Protein AF-A0AAD9VG75-F1 (afdb_monomer_lite)

Structure (mmCIF, N/CA/C/O backbone):
data_AF-A0AAD9VG75-F1
#
_entry.id   AF-A0AAD9VG75-F1
#
loop_
_atom_site.group_PDB
_atom_site.id
_atom_site.type_symbol
_atom_site.label_atom_id
_atom_site.label_alt_id
_atom_site.label_comp_id
_atom_site.label_asym_id
_atom_site.label_entity_id
_atom_site.label_seq_id
_atom_site.pdbx_PDB_ins_code
_atom_site.Cartn_x
_atom_site.Cartn_y
_atom_site.Cartn_z
_atom_site.occupancy
_atom_site.B_iso_or_equiv
_atom_site.auth_seq_id
_atom_site.auth_comp_id
_atom_site.auth_asym_id
_atom_site.auth_atom_id
_atom_site.pdbx_PDB_model_num
ATOM 1 N N . MET A 1 1 ? 25.375 1.601 -7.749 1.00 29.97 1 MET A N 1
ATOM 2 C CA . MET A 1 1 ? 25.443 1.169 -9.164 1.00 29.97 1 MET A CA 1
ATOM 3 C C . MET A 1 1 ? 24.107 1.487 -9.814 1.00 29.97 1 MET A C 1
ATOM 5 O O . MET A 1 1 ? 23.110 0.921 -9.391 1.00 29.97 1 MET A O 1
ATOM 9 N N . SER A 1 2 ? 24.068 2.431 -10.761 1.00 34.84 2 SER A N 1
ATOM 10 C CA . SER A 1 2 ? 22.830 2.832 -11.449 1.00 34.84 2 SER A CA 1
ATOM 11 C C . SER A 1 2 ? 22.404 1.722 -12.411 1.00 34.84 2 SER A C 1
ATOM 13 O O . SER A 1 2 ? 22.996 1.539 -13.475 1.00 34.84 2 SER A O 1
ATOM 15 N N . LYS A 1 3 ? 21.445 0.903 -11.979 1.00 52.62 3 LYS A N 1
ATOM 16 C CA . LYS A 1 3 ? 20.856 -0.170 -12.779 1.00 52.62 3 LYS A CA 1
ATOM 17 C C . LYS A 1 3 ? 19.834 0.469 -13.748 1.00 52.62 3 LYS A C 1
ATOM 19 O O . LYS A 1 3 ? 18.984 1.253 -13.334 1.00 52.62 3 LYS A O 1
ATOM 24 N N . LYS A 1 4 ? 19.964 0.200 -15.052 1.00 54.72 4 LYS A N 1
ATOM 25 C CA . LYS A 1 4 ? 19.174 0.830 -16.136 1.00 54.72 4 LYS A CA 1
ATOM 26 C C . LYS A 1 4 ? 17.667 0.559 -15.965 1.00 54.72 4 LYS A C 1
ATOM 28 O O . LYS A 1 4 ? 17.288 -0.573 -15.674 1.00 54.72 4 LYS A O 1
ATOM 33 N N . CYS A 1 5 ? 16.815 1.573 -16.163 1.00 61.44 5 CYS A N 1
ATOM 34 C CA . CYS A 1 5 ? 15.359 1.407 -16.077 1.00 61.44 5 CYS A CA 1
ATOM 35 C C . CYS A 1 5 ? 14.828 0.768 -17.364 1.00 61.44 5 CYS A C 1
ATOM 37 O O . CYS A 1 5 ? 15.013 1.312 -18.446 1.00 61.44 5 CYS A O 1
ATOM 39 N N . SER A 1 6 ? 14.126 -0.361 -17.255 1.00 60.19 6 SER A N 1
ATOM 40 C CA . SER A 1 6 ? 13.506 -1.040 -18.405 1.00 60.19 6 SER A CA 1
ATOM 41 C C . SER A 1 6 ? 12.226 -0.363 -18.909 1.00 60.19 6 SER A C 1
ATOM 43 O O . SER A 1 6 ? 11.785 -0.665 -20.014 1.00 60.19 6 SER A O 1
ATOM 45 N N . LEU A 1 7 ? 11.632 0.542 -18.120 1.00 62.31 7 LEU A N 1
ATOM 46 C CA . LEU A 1 7 ? 10.368 1.213 -18.448 1.00 62.31 7 LEU A CA 1
ATOM 47 C C . LEU A 1 7 ? 10.534 2.323 -19.505 1.00 62.31 7 LEU A C 1
ATOM 49 O O . LEU A 1 7 ? 9.634 2.543 -20.306 1.00 62.31 7 LEU A O 1
ATOM 53 N N . PHE A 1 8 ? 11.693 2.993 -19.527 1.00 64.75 8 PHE A N 1
ATOM 54 C CA . PHE A 1 8 ? 12.025 4.060 -20.479 1.00 64.75 8 PHE A CA 1
ATOM 55 C C . PHE A 1 8 ? 13.483 3.917 -20.941 1.00 64.75 8 PHE A C 1
ATOM 57 O O . PHE A 1 8 ? 14.364 4.574 -20.383 1.00 64.75 8 PHE A O 1
ATOM 64 N N . PRO A 1 9 ? 13.761 3.063 -21.943 1.00 62.59 9 PRO A N 1
ATOM 65 C CA . PRO A 1 9 ? 15.129 2.779 -22.381 1.00 62.59 9 PRO A CA 1
ATOM 66 C C . PRO A 1 9 ? 15.864 4.010 -22.939 1.00 62.59 9 PRO A C 1
ATOM 68 O O . PRO A 1 9 ? 17.084 4.077 -22.824 1.00 62.59 9 PRO A O 1
ATOM 71 N N . ASP A 1 10 ? 15.133 4.995 -23.478 1.00 66.44 10 ASP A N 1
ATOM 72 C CA . ASP A 1 10 ? 15.701 6.203 -24.098 1.00 66.44 10 ASP A CA 1
ATOM 73 C C . ASP A 1 10 ? 15.771 7.433 -23.179 1.00 66.44 10 ASP A C 1
ATOM 75 O O . ASP A 1 10 ? 16.476 8.391 -23.493 1.00 66.44 10 ASP A O 1
ATOM 79 N N . LYS A 1 11 ? 15.049 7.462 -22.047 1.00 67.44 11 LYS A N 1
ATOM 80 C CA . LYS A 1 11 ? 14.974 8.665 -21.195 1.00 67.44 11 LYS A CA 1
ATOM 81 C C . LYS A 1 11 ? 15.043 8.347 -19.698 1.00 67.44 11 LYS A C 1
ATOM 83 O O . LYS A 1 11 ? 14.043 8.359 -18.982 1.00 67.44 11 LYS A O 1
ATOM 88 N N . GLN A 1 12 ? 16.264 8.124 -19.218 1.00 71.31 12 GLN A N 1
ATOM 89 C CA . GLN A 1 12 ? 16.561 7.754 -17.829 1.00 71.31 12 GLN A CA 1
ATOM 90 C C . GLN A 1 12 ? 16.186 8.847 -16.801 1.00 71.31 12 GLN A C 1
ATOM 92 O O . GLN A 1 12 ? 15.858 8.521 -15.661 1.00 71.31 12 GLN A O 1
ATOM 97 N N . GLU A 1 13 ? 16.166 10.129 -17.190 1.00 71.00 13 GLU A N 1
ATOM 98 C CA . GLU A 1 13 ? 15.824 11.248 -16.290 1.00 71.00 13 GLU A CA 1
ATOM 99 C C . GLU A 1 13 ? 14.382 11.194 -15.764 1.00 71.00 13 GLU A C 1
ATOM 101 O O . GLU A 1 13 ? 14.129 11.513 -14.601 1.00 71.00 13 GLU A O 1
ATOM 106 N N . TYR A 1 14 ? 13.441 10.704 -16.575 1.00 73.44 14 TYR A N 1
ATOM 107 C CA . TYR A 1 14 ? 12.048 10.532 -16.151 1.00 73.44 14 TYR A CA 1
ATOM 108 C C . TYR A 1 14 ? 11.926 9.455 -15.075 1.00 73.44 14 TYR A C 1
ATOM 110 O O . TYR A 1 14 ? 11.122 9.593 -14.157 1.00 73.44 14 TYR A O 1
ATOM 118 N N . CYS A 1 15 ? 12.754 8.408 -15.143 1.00 73.94 15 CYS A N 1
ATOM 119 C CA . CYS A 1 15 ? 12.748 7.345 -14.143 1.00 73.94 15 CYS A CA 1
ATOM 120 C C . CYS A 1 15 ? 13.169 7.881 -12.766 1.00 73.94 15 CYS A C 1
ATOM 122 O O . CYS A 1 15 ? 12.514 7.608 -11.760 1.00 73.94 15 CYS A O 1
ATOM 124 N N . THR A 1 16 ? 14.214 8.713 -12.733 1.00 76.12 16 THR A N 1
ATOM 125 C CA . THR A 1 16 ? 14.684 9.368 -11.506 1.00 76.12 16 THR A CA 1
ATOM 126 C C . THR A 1 16 ? 13.644 10.339 -10.948 1.00 76.12 16 THR A C 1
ATOM 128 O O . THR A 1 16 ? 13.414 10.349 -9.740 1.00 76.12 16 THR A O 1
ATOM 131 N N . ALA A 1 17 ? 12.977 11.121 -11.804 1.00 81.19 17 ALA A N 1
ATOM 132 C CA . ALA A 1 17 ? 11.921 12.040 -11.378 1.00 81.19 17 ALA A CA 1
ATOM 133 C C . ALA A 1 17 ? 10.718 11.295 -10.777 1.00 81.19 17 ALA A C 1
ATOM 135 O O . ALA A 1 17 ? 10.256 11.642 -9.692 1.00 81.19 17 ALA A O 1
ATOM 136 N N . ILE A 1 18 ? 10.249 10.230 -11.436 1.00 78.19 18 ILE A N 1
ATOM 137 C CA . ILE A 1 18 ? 9.149 9.392 -10.938 1.00 78.19 18 ILE A CA 1
ATOM 138 C C . ILE A 1 18 ? 9.525 8.744 -9.602 1.00 78.19 18 ILE A C 1
ATOM 140 O O . ILE A 1 18 ? 8.708 8.721 -8.683 1.00 78.19 18 ILE A O 1
ATOM 144 N N . TYR A 1 19 ? 10.758 8.249 -9.473 1.00 76.31 19 TYR A N 1
ATOM 145 C CA . TYR A 1 19 ? 11.251 7.684 -8.220 1.00 76.31 19 TYR A CA 1
ATOM 146 C C . TYR A 1 19 ? 11.286 8.727 -7.098 1.00 76.31 19 TYR A C 1
ATOM 148 O O . TYR A 1 19 ? 10.769 8.474 -6.013 1.00 76.31 19 TYR A O 1
ATOM 156 N N . ALA A 1 20 ? 11.826 9.917 -7.366 1.00 80.25 20 ALA A N 1
ATOM 157 C CA . ALA A 1 20 ? 11.887 10.995 -6.387 1.00 80.25 20 ALA A CA 1
ATOM 158 C C . ALA A 1 20 ? 10.487 11.415 -5.912 1.00 80.25 20 ALA A C 1
ATOM 160 O O . ALA A 1 20 ? 10.270 11.561 -4.711 1.00 80.25 20 ALA A O 1
ATOM 161 N N . VAL A 1 21 ? 9.525 11.544 -6.831 1.00 85.00 21 VAL A N 1
ATOM 162 C CA . VAL A 1 21 ? 8.126 11.859 -6.497 1.00 85.00 21 VAL A CA 1
ATOM 163 C C . VAL A 1 21 ? 7.484 10.739 -5.677 1.00 85.00 21 VAL A C 1
ATOM 165 O O . VAL A 1 21 ? 6.840 11.004 -4.667 1.00 85.00 21 VAL A O 1
ATOM 168 N N . LYS A 1 22 ? 7.682 9.474 -6.060 1.00 80.12 22 LYS A N 1
ATOM 169 C CA . LYS A 1 22 ? 7.168 8.328 -5.295 1.00 80.12 22 LYS A CA 1
ATOM 170 C C . LYS A 1 22 ? 7.737 8.291 -3.878 1.00 80.12 22 LYS A C 1
ATOM 172 O O . LYS A 1 22 ? 6.986 8.103 -2.926 1.00 80.12 22 LYS A O 1
ATOM 177 N N . GLN A 1 23 ? 9.039 8.517 -3.731 1.00 82.81 23 GLN A N 1
ATOM 178 C CA . GLN A 1 23 ? 9.710 8.499 -2.436 1.00 82.81 23 GLN A CA 1
ATOM 179 C C . GLN A 1 23 ? 9.211 9.620 -1.513 1.00 82.81 23 GLN A C 1
ATOM 181 O O . GLN A 1 23 ? 9.005 9.391 -0.318 1.00 82.81 23 GLN A O 1
ATOM 186 N N . THR A 1 24 ? 8.995 10.828 -2.044 1.00 88.06 24 THR A N 1
ATOM 187 C CA . THR A 1 24 ? 8.491 11.958 -1.250 1.00 88.06 24 THR A CA 1
ATOM 188 C C . THR A 1 24 ? 7.040 11.756 -0.835 1.00 88.06 24 THR A C 1
ATOM 190 O O . THR A 1 24 ? 6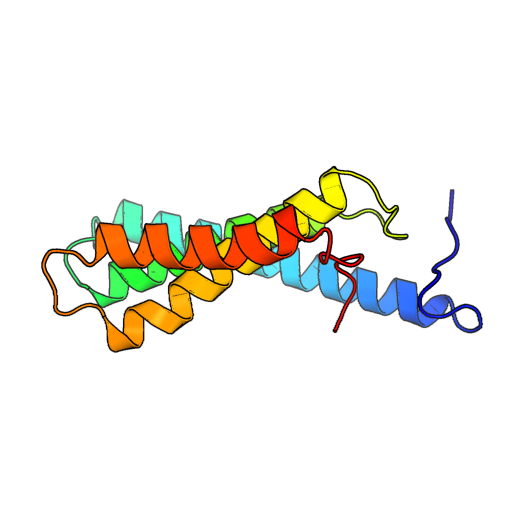.731 11.914 0.346 1.00 88.06 24 THR A O 1
ATOM 193 N N . VAL A 1 25 ? 6.170 11.336 -1.758 1.00 87.50 25 VAL A N 1
ATOM 194 C CA . VAL A 1 25 ? 4.761 11.034 -1.461 1.00 87.50 25 VAL A CA 1
ATOM 195 C C . VAL A 1 25 ? 4.659 9.917 -0.425 1.00 87.50 25 VAL A C 1
ATOM 197 O O . VAL A 1 25 ? 4.001 10.093 0.595 1.00 87.50 25 VAL A O 1
ATOM 200 N N . SER A 1 26 ? 5.401 8.823 -0.609 1.00 85.25 26 SER A N 1
ATOM 201 C CA . SER A 1 26 ? 5.410 7.699 0.331 1.00 85.25 26 SER A CA 1
ATOM 202 C C . SER A 1 26 ? 5.880 8.098 1.729 1.00 85.25 26 SER A C 1
ATOM 204 O O . SER A 1 26 ? 5.355 7.605 2.722 1.00 85.25 26 SER A O 1
ATOM 206 N N . SER A 1 27 ? 6.866 8.993 1.833 1.00 88.69 27 SER A N 1
ATOM 207 C CA . SER A 1 27 ? 7.352 9.474 3.134 1.00 88.69 27 SER A CA 1
ATOM 208 C C . SER A 1 27 ? 6.300 10.328 3.848 1.00 88.69 27 SER A C 1
ATOM 210 O O . SER A 1 27 ? 6.104 10.191 5.055 1.00 88.69 27 SER A O 1
ATOM 212 N N . LEU A 1 28 ? 5.594 11.187 3.105 1.00 90.00 28 LEU A N 1
ATOM 213 C CA . LEU A 1 28 ? 4.504 12.003 3.644 1.00 90.00 28 LEU A CA 1
ATOM 214 C C . LEU A 1 28 ? 3.310 11.143 4.074 1.00 90.00 28 LEU A C 1
ATOM 216 O O . LEU A 1 28 ? 2.760 11.360 5.153 1.00 90.00 28 LEU A O 1
ATOM 220 N N . GLU A 1 29 ? 2.944 10.142 3.275 1.00 90.06 29 GLU A N 1
ATOM 221 C CA . GLU A 1 29 ? 1.884 9.184 3.603 1.00 90.06 29 GLU A CA 1
ATOM 222 C C . GLU A 1 29 ? 2.225 8.342 4.832 1.00 90.06 29 GLU A C 1
ATOM 224 O O . GLU A 1 29 ? 1.366 8.147 5.697 1.00 90.06 29 GLU A O 1
ATOM 229 N N . LEU A 1 30 ? 3.479 7.899 4.966 1.00 88.88 30 LEU A N 1
ATOM 230 C CA . LEU A 1 30 ? 3.948 7.176 6.147 1.00 88.88 30 LEU A CA 1
ATOM 231 C C . LEU A 1 30 ? 3.771 8.032 7.408 1.00 88.88 30 LEU A C 1
ATOM 233 O O . LEU A 1 30 ? 3.183 7.588 8.391 1.00 88.88 30 LEU A O 1
ATOM 237 N N . ILE A 1 31 ? 4.230 9.285 7.375 1.00 92.50 31 ILE A N 1
ATOM 238 C CA . ILE A 1 31 ? 4.114 10.202 8.517 1.00 92.50 31 ILE A CA 1
ATOM 239 C C . ILE A 1 31 ? 2.639 10.468 8.844 1.00 92.50 31 ILE A C 1
ATOM 241 O O . ILE A 1 31 ? 2.232 10.374 10.005 1.00 92.50 31 ILE A O 1
ATOM 245 N N . GLY A 1 32 ? 1.827 10.761 7.825 1.00 89.50 32 GLY A N 1
ATOM 246 C CA . GLY A 1 32 ? 0.403 11.037 7.989 1.00 89.50 32 GLY A CA 1
ATOM 247 C C . GLY A 1 32 ? -0.364 9.848 8.570 1.00 89.50 32 GLY A C 1
ATOM 248 O O . GLY A 1 32 ? -1.150 10.011 9.503 1.00 89.50 32 GLY A O 1
ATOM 249 N N . SER A 1 33 ? -0.104 8.638 8.080 1.00 89.31 33 SER A N 1
ATOM 250 C CA . SER A 1 33 ? -0.777 7.424 8.551 1.00 89.31 33 SER A CA 1
ATOM 251 C C . SER A 1 33 ? -0.380 7.045 9.982 1.00 89.31 33 SER A C 1
ATOM 253 O O . SER A 1 33 ? -1.272 6.749 10.783 1.00 89.31 33 SER A O 1
ATOM 255 N N . ILE A 1 34 ? 0.904 7.147 10.359 1.00 88.75 34 ILE A N 1
ATOM 256 C CA . ILE A 1 34 ? 1.351 6.961 11.756 1.00 88.75 34 ILE A CA 1
ATOM 257 C C . ILE A 1 34 ? 0.646 7.961 12.678 1.00 88.75 34 ILE A C 1
ATOM 259 O O . ILE A 1 34 ? 0.126 7.577 13.727 1.00 88.75 34 ILE A O 1
ATOM 263 N N . PHE A 1 35 ? 0.593 9.234 12.282 1.00 90.62 35 PHE A N 1
ATOM 264 C CA . PHE A 1 35 ? -0.015 10.292 13.084 1.00 90.62 35 PHE A CA 1
ATOM 265 C C . PHE A 1 35 ? -1.517 10.072 13.310 1.00 90.62 35 PHE A C 1
ATOM 267 O O . PHE A 1 35 ? -1.999 10.166 14.440 1.00 90.62 35 PHE A O 1
ATOM 274 N N . ILE A 1 36 ? -2.261 9.715 12.259 1.00 87.31 36 ILE A N 1
ATOM 275 C CA . ILE A 1 36 ? -3.699 9.437 12.364 1.00 87.31 36 ILE A CA 1
ATOM 276 C C . ILE A 1 36 ? -3.967 8.213 13.244 1.00 87.31 36 ILE A C 1
ATOM 278 O O . ILE A 1 36 ? -4.843 8.264 14.111 1.00 87.31 36 ILE A O 1
ATOM 282 N N . ILE A 1 37 ? -3.199 7.131 13.080 1.00 85.94 37 ILE A N 1
ATOM 283 C CA . ILE A 1 37 ? -3.322 5.937 13.930 1.00 85.94 37 ILE A CA 1
ATOM 284 C C . ILE A 1 37 ? -3.031 6.291 15.391 1.00 85.94 37 ILE A C 1
ATOM 286 O O . ILE A 1 37 ? -3.786 5.888 16.280 1.00 85.94 37 ILE A O 1
ATOM 290 N N . PHE A 1 38 ? -1.994 7.094 15.640 1.00 87.81 38 PHE A N 1
ATOM 291 C CA . PHE A 1 38 ? -1.639 7.559 16.976 1.00 87.81 38 PHE A CA 1
ATOM 292 C C . PHE A 1 38 ? -2.763 8.383 17.620 1.00 87.81 38 PHE A C 1
ATOM 294 O O . PHE A 1 38 ? -3.128 8.118 18.764 1.00 87.81 38 PHE A O 1
ATOM 301 N N . ILE A 1 39 ? -3.381 9.318 16.889 1.00 87.38 39 ILE A N 1
ATOM 302 C CA . ILE A 1 39 ? -4.526 10.104 17.381 1.00 87.38 39 ILE A CA 1
ATOM 303 C C . ILE A 1 39 ? -5.719 9.201 17.719 1.00 87.38 39 ILE A C 1
ATOM 305 O O . ILE A 1 39 ? -6.318 9.341 18.787 1.00 87.38 39 ILE A O 1
ATOM 309 N N . ILE A 1 40 ? -6.078 8.261 16.840 1.00 84.75 40 ILE A N 1
ATOM 310 C CA . ILE A 1 40 ? -7.219 7.362 17.081 1.00 84.75 40 ILE A CA 1
ATOM 311 C C . ILE A 1 40 ? -6.968 6.491 18.319 1.00 84.75 40 ILE A C 1
ATOM 313 O O . ILE A 1 40 ? -7.886 6.278 19.120 1.00 84.75 40 ILE A O 1
ATOM 317 N N . TRP A 1 41 ? -5.728 6.025 18.492 1.00 83.44 41 TRP A N 1
ATOM 318 C CA . TRP A 1 41 ? -5.304 5.269 19.665 1.00 83.44 41 TRP A CA 1
ATOM 319 C C . TRP A 1 41 ? -5.373 6.114 20.946 1.00 83.44 41 TRP A C 1
ATOM 321 O O . TRP A 1 41 ? -5.984 5.682 21.926 1.00 83.44 41 TRP A O 1
ATOM 331 N N . LEU A 1 42 ? -4.848 7.344 20.914 1.00 85.44 42 LEU A N 1
ATOM 332 C CA . LEU A 1 42 ? -4.787 8.262 22.055 1.00 85.44 42 LEU A CA 1
ATOM 333 C C . LEU A 1 42 ? -6.178 8.670 22.560 1.00 85.44 42 LEU A C 1
ATOM 335 O O . LEU A 1 42 ? -6.440 8.636 23.761 1.00 85.44 42 LEU A O 1
ATOM 339 N N . PHE A 1 43 ? -7.105 8.993 21.655 1.00 82.81 43 PHE A N 1
ATOM 340 C CA . PHE A 1 43 ? -8.464 9.403 22.028 1.00 82.81 43 PHE A CA 1
ATOM 341 C C . PHE A 1 43 ? -9.430 8.235 22.257 1.00 82.81 43 PHE A C 1
ATOM 343 O O . PHE A 1 43 ? -10.613 8.464 22.520 1.00 82.81 43 PHE A O 1
ATOM 350 N N . LYS A 1 44 ? -8.964 6.981 22.141 1.00 74.06 44 LYS A N 1
ATOM 351 C CA . LYS A 1 44 ? -9.791 5.769 22.269 1.00 74.06 44 LYS A CA 1
ATOM 352 C C . LYS A 1 44 ? -11.092 5.823 21.447 1.00 74.06 44 LYS A C 1
ATOM 354 O O . LYS A 1 44 ? -12.131 5.268 21.812 1.00 74.06 44 LYS 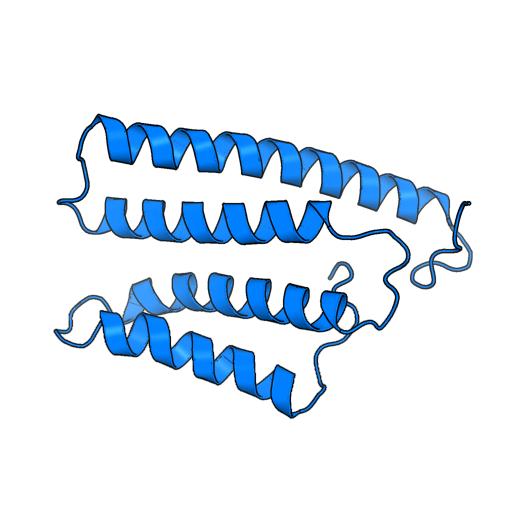A O 1
ATOM 359 N N . LYS A 1 45 ? -11.046 6.508 20.303 1.00 62.59 45 LYS A N 1
ATOM 360 C CA . LYS A 1 45 ? -12.184 6.809 19.421 1.00 62.59 45 LYS A CA 1
ATOM 361 C C . LYS A 1 45 ?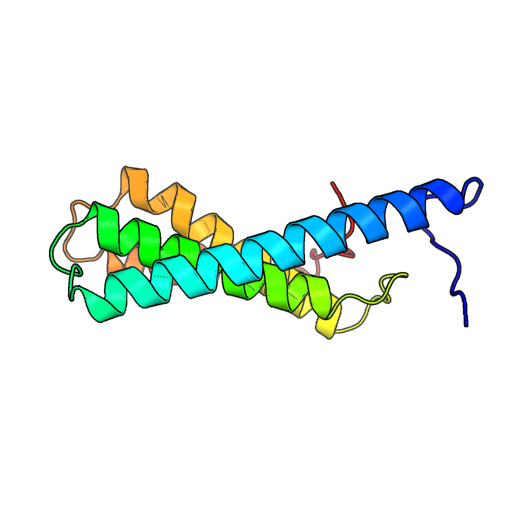 -12.445 5.644 18.445 1.00 62.59 45 LYS A C 1
ATOM 363 O O . LYS A 1 45 ? -12.541 5.817 17.243 1.00 62.59 45 LYS A O 1
ATOM 368 N N . TYR A 1 46 ? -12.558 4.419 18.958 1.00 64.31 46 TYR A N 1
ATOM 369 C CA . TYR A 1 46 ? -12.821 3.197 18.165 1.00 64.31 46 TYR A CA 1
ATOM 370 C C . TYR A 1 46 ? -14.300 2.768 18.168 1.00 64.31 46 TYR A C 1
ATOM 372 O O . TYR A 1 46 ? -14.655 1.662 17.739 1.00 64.31 46 TYR A O 1
ATOM 380 N N . LYS A 1 47 ? -15.178 3.636 18.686 1.00 61.72 47 LYS A N 1
ATOM 381 C CA . LYS A 1 47 ? -16.604 3.342 18.871 1.00 61.72 47 LYS A CA 1
ATOM 382 C C . LYS A 1 47 ? -17.444 3.623 17.621 1.00 61.72 47 LYS A C 1
ATOM 384 O O . LYS A 1 47 ? -18.450 2.950 17.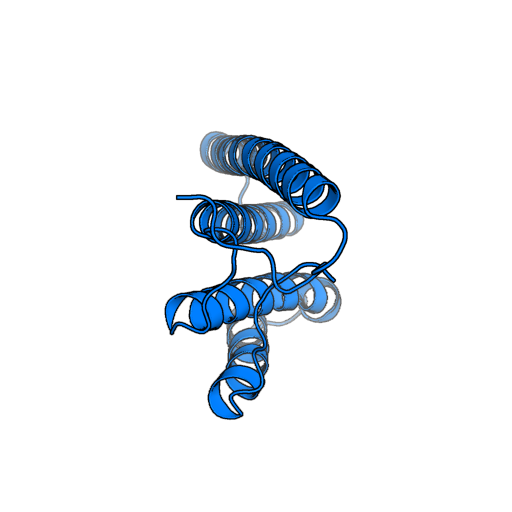432 1.00 61.72 47 LYS A O 1
ATOM 389 N N . TYR A 1 48 ? -17.027 4.571 16.779 1.00 68.50 48 TYR A N 1
ATOM 390 C CA . TYR A 1 48 ? -17.755 4.957 15.568 1.00 68.50 48 TYR A CA 1
ATOM 391 C C . TYR A 1 48 ? -17.257 4.183 14.345 1.00 68.50 48 TYR A C 1
ATOM 393 O O . TYR A 1 48 ? -16.061 3.912 14.212 1.00 68.50 48 TYR A O 1
ATOM 401 N N . PHE A 1 49 ? -18.188 3.825 13.461 1.00 67.38 49 PHE A N 1
ATOM 402 C CA . PHE A 1 49 ? -17.923 3.036 12.260 1.00 67.38 49 PHE A CA 1
ATOM 403 C C . PHE A 1 49 ? -16.895 3.712 11.335 1.00 67.38 49 PHE A C 1
ATOM 405 O O . PHE A 1 49 ? -15.906 3.085 10.956 1.00 67.38 49 PHE A O 1
ATOM 412 N N . ASP A 1 50 ? -17.042 5.016 11.095 1.00 70.50 50 ASP A N 1
ATOM 413 C CA . ASP A 1 50 ? -16.150 5.786 10.215 1.00 70.50 50 ASP A CA 1
ATOM 414 C C . ASP A 1 50 ? -14.702 5.798 10.717 1.00 70.50 50 ASP A C 1
ATOM 416 O O . ASP A 1 50 ? -13.748 5.721 9.948 1.00 70.50 50 ASP A O 1
ATOM 420 N N . GLN A 1 51 ? -14.514 5.813 12.035 1.00 73.44 51 GLN A N 1
ATOM 421 C CA . GLN A 1 51 ? -13.182 5.830 12.641 1.00 73.44 51 GLN A CA 1
ATOM 422 C C . GLN A 1 51 ? -12.469 4.481 12.508 1.00 73.44 51 GLN A C 1
ATOM 424 O O . GLN A 1 51 ? -11.246 4.439 12.375 1.00 73.44 51 GLN A O 1
ATOM 429 N N . ARG A 1 52 ? -13.221 3.372 12.475 1.00 72.69 52 ARG A N 1
ATOM 430 C CA . ARG A 1 52 ? -12.668 2.044 12.165 1.00 72.69 52 ARG A CA 1
ATOM 431 C C . ARG A 1 52 ? -12.244 1.946 10.703 1.00 72.69 52 ARG A C 1
ATOM 433 O O . ARG A 1 52 ? -11.216 1.333 10.419 1.00 72.69 52 ARG A O 1
ATOM 440 N N . LEU A 1 53 ? -12.992 2.577 9.797 1.00 72.75 53 LEU A N 1
ATOM 441 C CA . LEU A 1 53 ? -12.624 2.670 8.386 1.00 72.75 53 LEU A CA 1
ATO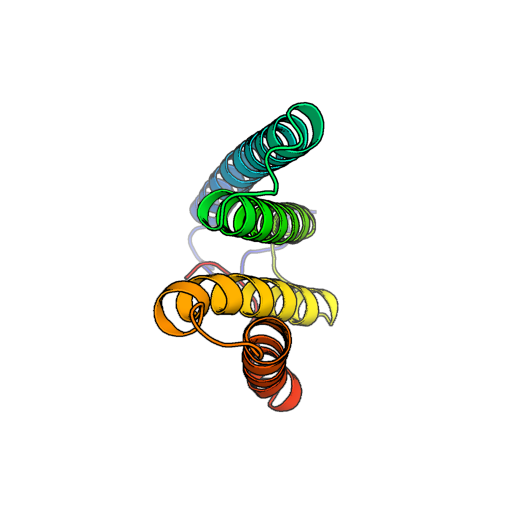M 442 C C . LEU A 1 53 ? -11.339 3.489 8.201 1.00 72.75 53 LEU A C 1
ATOM 444 O O . LEU A 1 53 ? -10.427 3.028 7.520 1.00 72.75 53 LEU A O 1
ATOM 448 N N . ILE A 1 54 ? -11.222 4.641 8.871 1.00 80.44 54 ILE A N 1
ATOM 449 C CA . ILE A 1 54 ? -10.008 5.476 8.839 1.00 80.44 54 ILE A CA 1
ATOM 450 C C . ILE A 1 54 ? -8.798 4.713 9.394 1.00 80.44 54 ILE A C 1
ATOM 452 O O . ILE A 1 54 ? -7.713 4.782 8.825 1.00 80.44 54 ILE A O 1
ATOM 456 N N . MET A 1 55 ? -8.970 3.934 10.465 1.00 75.12 55 MET A N 1
ATOM 457 C CA . MET A 1 55 ? -7.893 3.096 10.999 1.00 75.12 55 MET A CA 1
ATOM 458 C C . MET A 1 55 ? -7.457 2.015 9.997 1.00 75.12 55 MET A C 1
ATOM 460 O O . MET A 1 55 ? -6.261 1.812 9.801 1.00 75.12 55 MET A O 1
ATOM 464 N N . ALA A 1 56 ? -8.402 1.342 9.331 1.00 74.75 56 ALA A N 1
ATOM 465 C CA . ALA A 1 56 ? -8.090 0.336 8.314 1.00 74.75 56 ALA A CA 1
ATOM 466 C C . ALA A 1 56 ? -7.389 0.944 7.086 1.00 74.75 56 ALA A C 1
ATOM 468 O O . ALA A 1 56 ? -6.439 0.357 6.570 1.00 74.75 56 ALA A O 1
ATOM 469 N N . LEU A 1 57 ? -7.820 2.136 6.664 1.00 77.75 57 LEU A N 1
ATOM 470 C CA . LEU A 1 57 ? -7.171 2.939 5.628 1.00 77.75 57 LEU A CA 1
ATOM 471 C C . LEU A 1 57 ? -5.750 3.346 6.023 1.00 77.75 57 LEU A C 1
ATOM 473 O O . LEU A 1 57 ? -4.834 3.215 5.219 1.00 77.75 57 LEU A O 1
ATOM 477 N N . GLY A 1 58 ? -5.544 3.770 7.271 1.00 83.44 58 GLY A N 1
ATOM 478 C CA . GLY A 1 58 ? -4.219 4.092 7.796 1.00 83.44 58 GLY A CA 1
ATOM 479 C C . GLY A 1 58 ? -3.280 2.886 7.776 1.00 83.44 58 GLY A C 1
ATOM 480 O O . GLY A 1 58 ? -2.143 3.005 7.338 1.00 83.44 58 GLY A O 1
ATOM 481 N N . VAL A 1 59 ? -3.755 1.704 8.183 1.00 81.69 59 VAL A N 1
ATOM 482 C CA . VAL A 1 59 ? -2.956 0.464 8.137 1.00 81.69 59 VAL A CA 1
ATOM 483 C C . VAL A 1 59 ? -2.631 0.054 6.696 1.00 81.69 59 VAL A C 1
ATOM 485 O O . VAL A 1 59 ? -1.511 -0.371 6.424 1.00 81.69 59 VAL A O 1
ATOM 488 N N . SER A 1 60 ? -3.582 0.217 5.771 1.00 80.31 60 SER A N 1
ATOM 489 C CA . SER A 1 60 ? -3.354 0.021 4.333 1.00 80.31 60 SER A CA 1
ATOM 490 C C . SER A 1 60 ? -2.254 0.946 3.812 1.00 80.31 60 SER A C 1
ATOM 492 O O . SER A 1 60 ? -1.301 0.476 3.192 1.00 80.31 60 SER A O 1
ATOM 494 N N . ALA A 1 61 ? -2.363 2.245 4.102 1.00 81.94 61 ALA A N 1
ATOM 495 C CA . ALA A 1 61 ? -1.395 3.253 3.684 1.00 81.94 61 ALA A CA 1
ATOM 496 C C . ALA A 1 61 ? 0.001 2.971 4.261 1.00 81.94 61 ALA A C 1
ATOM 498 O O . ALA A 1 61 ? 0.975 3.008 3.523 1.00 81.94 61 ALA A O 1
ATOM 499 N N . LEU A 1 62 ? 0.106 2.564 5.534 1.00 83.44 62 LEU A N 1
ATOM 500 C CA . LEU A 1 62 ? 1.380 2.123 6.115 1.00 83.44 62 LEU A CA 1
ATOM 501 C C . LEU A 1 62 ? 1.994 0.950 5.348 1.00 83.44 62 LEU A C 1
ATOM 503 O O . LEU A 1 62 ? 3.185 0.964 5.040 1.00 83.44 62 LEU A O 1
ATOM 507 N N . GLY A 1 63 ? 1.183 -0.066 5.039 1.00 79.88 63 GLY A N 1
ATOM 508 C CA . GLY A 1 63 ? 1.625 -1.225 4.269 1.00 79.88 63 GLY A CA 1
ATOM 509 C C . GLY A 1 63 ? 2.131 -0.836 2.879 1.00 79.88 63 GLY A C 1
ATOM 510 O O . GLY A 1 63 ? 3.163 -1.347 2.440 1.00 79.88 63 GLY A O 1
ATOM 511 N N . GLN A 1 64 ? 1.450 0.104 2.218 1.00 78.50 64 GLN A N 1
ATOM 512 C CA . GLN A 1 64 ? 1.858 0.658 0.927 1.00 78.50 64 GLN A CA 1
ATOM 513 C C . GLN A 1 64 ? 3.148 1.471 1.025 1.00 78.50 64 GLN A C 1
ATOM 515 O O . GLN A 1 64 ? 4.069 1.212 0.254 1.00 78.50 64 GLN A O 1
ATOM 520 N N . SER A 1 65 ? 3.267 2.392 1.982 1.00 83.06 65 SER A N 1
ATOM 521 C CA . SER A 1 65 ? 4.461 3.228 2.117 1.00 83.06 65 SER A CA 1
ATOM 522 C C . SER A 1 65 ? 5.709 2.400 2.450 1.00 83.06 65 SER A C 1
ATOM 524 O O . SER A 1 65 ? 6.765 2.607 1.859 1.00 83.06 65 SER A O 1
ATOM 526 N N . ILE A 1 66 ? 5.594 1.403 3.338 1.00 81.62 66 ILE A N 1
ATOM 527 C CA . ILE A 1 66 ? 6.698 0.476 3.650 1.00 81.62 66 ILE A CA 1
ATOM 528 C C . ILE A 1 66 ? 7.087 -0.333 2.407 1.00 81.62 66 ILE A C 1
ATOM 530 O O . ILE A 1 66 ? 8.267 -0.469 2.090 1.00 81.62 66 ILE A O 1
ATOM 534 N N . SER A 1 67 ? 6.090 -0.835 1.678 1.00 76.94 67 SER A N 1
ATOM 535 C CA . SER A 1 67 ? 6.287 -1.573 0.429 1.00 76.94 67 SER A CA 1
ATOM 536 C C . SER A 1 67 ? 7.002 -0.734 -0.633 1.00 76.94 67 SER A C 1
ATOM 538 O O . SER A 1 67 ? 7.891 -1.233 -1.320 1.00 76.94 67 SER A O 1
ATOM 540 N N . LEU A 1 68 ? 6.645 0.546 -0.755 1.00 74.56 68 LEU A N 1
ATOM 541 C CA . LEU A 1 68 ? 7.252 1.462 -1.715 1.00 74.56 68 LEU A CA 1
ATOM 542 C C . LEU A 1 68 ? 8.703 1.797 -1.344 1.00 74.56 68 LEU A C 1
ATOM 544 O O . LEU A 1 68 ? 9.556 1.817 -2.223 1.00 74.56 68 LEU A O 1
ATOM 548 N N . MET A 1 69 ? 9.002 1.984 -0.053 1.00 73.81 69 MET A N 1
ATOM 549 C CA . MET A 1 69 ? 10.374 2.219 0.426 1.00 73.81 69 MET A CA 1
ATOM 550 C C . MET A 1 69 ? 11.296 1.009 0.233 1.00 73.81 69 MET A C 1
ATOM 552 O O . MET A 1 69 ? 12.500 1.178 0.080 1.00 73.81 69 MET A O 1
ATOM 556 N N . LEU A 1 70 ? 10.741 -0.205 0.241 1.00 72.44 70 LEU A N 1
ATOM 557 C CA . LEU A 1 70 ? 11.476 -1.445 -0.033 1.00 72.44 70 LEU A CA 1
ATOM 558 C C . LEU A 1 70 ? 11.721 -1.677 -1.536 1.00 72.44 70 LEU A C 1
ATOM 560 O O . LEU A 1 70 ? 12.359 -2.661 -1.906 1.00 72.44 70 LEU A O 1
ATOM 564 N N . THR A 1 71 ? 11.203 -0.807 -2.409 1.00 66.38 71 THR A N 1
ATOM 565 C CA . THR A 1 71 ? 11.350 -0.948 -3.861 1.00 66.38 71 THR A CA 1
ATOM 566 C C . THR A 1 71 ? 12.620 -0.266 -4.349 1.00 66.38 71 THR A C 1
ATOM 568 O O . THR A 1 71 ? 12.649 0.947 -4.550 1.00 66.38 71 THR A O 1
ATOM 571 N N . ASP A 1 72 ? 13.646 -1.060 -4.642 1.00 59.22 72 ASP A N 1
ATOM 572 C CA . ASP A 1 72 ? 14.769 -0.594 -5.449 1.00 59.22 72 ASP A CA 1
ATOM 573 C C . ASP A 1 72 ? 14.376 -0.546 -6.935 1.00 59.22 72 ASP A C 1
ATOM 575 O O . ASP A 1 72 ? 13.841 -1.502 -7.503 1.00 59.22 72 ASP A O 1
ATOM 579 N N . VAL A 1 73 ? 14.658 0.582 -7.588 1.00 59.44 73 VAL A N 1
ATOM 580 C CA . VAL A 1 73 ? 14.534 0.735 -9.044 1.00 59.44 73 VAL A CA 1
ATOM 581 C C . VAL A 1 73 ? 15.875 0.342 -9.676 1.00 59.44 73 VAL A C 1
ATOM 583 O O . VAL A 1 73 ? 16.903 0.903 -9.286 1.00 59.44 73 VAL A O 1
ATOM 586 N N . PRO A 1 74 ? 15.935 -0.574 -10.661 1.00 55.03 74 PRO A N 1
ATOM 587 C CA . PRO A 1 74 ? 14.876 -1.228 -11.407 1.00 55.03 74 PRO A CA 1
ATOM 588 C C . PRO A 1 74 ? 14.315 -2.442 -10.681 1.00 55.03 74 PRO A C 1
ATOM 590 O O . PRO A 1 74 ? 15.010 -3.194 -10.002 1.00 55.03 74 PRO A O 1
ATOM 593 N N . GLN A 1 75 ? 13.032 -2.646 -10.931 1.00 61.72 75 GLN A N 1
ATOM 594 C CA . GLN A 1 75 ? 12.238 -3.674 -10.303 1.00 61.72 75 GLN A CA 1
ATOM 595 C C . GLN A 1 75 ? 12.615 -5.049 -10.857 1.00 61.72 75 GLN A C 1
ATOM 597 O O . GLN A 1 75 ? 12.131 -5.485 -11.905 1.00 61.72 75 GLN A O 1
ATOM 602 N N . GLU A 1 76 ? 13.531 -5.727 -10.171 1.00 56.00 76 GLU A N 1
ATOM 603 C CA . GLU A 1 76 ? 13.896 -7.094 -10.519 1.00 56.00 76 GLU A CA 1
ATOM 604 C C . GLU A 1 76 ? 12.717 -8.028 -10.221 1.00 56.00 76 GLU A C 1
ATOM 606 O O . GLU A 1 76 ? 12.018 -7.883 -9.213 1.00 56.00 76 GLU A O 1
ATOM 611 N N . ARG A 1 77 ? 12.461 -8.985 -11.125 1.00 60.38 77 ARG A N 1
ATOM 612 C CA . ARG A 1 77 ? 11.384 -9.983 -11.002 1.00 60.38 77 ARG A CA 1
ATOM 613 C C . ARG A 1 77 ? 11.716 -11.007 -9.907 1.00 60.38 77 ARG A C 1
ATOM 615 O O . ARG A 1 77 ? 11.941 -12.177 -10.192 1.00 60.38 77 ARG A O 1
ATOM 622 N N . GLY A 1 78 ? 11.785 -10.554 -8.662 1.00 68.06 78 GLY A N 1
ATOM 623 C CA . GLY A 1 78 ? 11.993 -11.381 -7.480 1.00 68.06 78 GLY A CA 1
ATOM 624 C C . GLY A 1 78 ? 10.691 -11.675 -6.737 1.00 68.06 78 GLY A C 1
ATOM 625 O O . GLY A 1 78 ? 9.668 -11.014 -6.933 1.00 68.06 78 GLY A O 1
ATOM 626 N N . HIS A 1 79 ? 10.746 -12.638 -5.818 1.00 69.19 79 HIS A N 1
ATOM 627 C CA . HIS A 1 79 ? 9.621 -12.986 -4.942 1.00 69.19 79 HIS A CA 1
ATOM 628 C C . HIS A 1 79 ? 9.135 -11.797 -4.094 1.00 69.19 79 HIS A C 1
ATOM 630 O O . HIS A 1 79 ? 7.938 -11.673 -3.845 1.00 69.19 79 HIS A O 1
ATOM 636 N N . PHE A 1 80 ? 10.038 -10.880 -3.728 1.00 70.25 80 PHE A N 1
ATOM 637 C CA . PHE A 1 80 ? 9.700 -9.652 -3.004 1.00 70.25 80 PHE A CA 1
ATOM 638 C C . PHE A 1 80 ? 8.782 -8.722 -3.805 1.00 70.25 80 PHE A C 1
ATOM 640 O O . PHE A 1 80 ? 7.825 -8.202 -3.246 1.00 70.25 80 PHE A O 1
ATOM 647 N N . CYS A 1 81 ? 8.995 -8.586 -5.118 1.00 71.44 81 CYS A N 1
ATOM 648 C CA . CYS A 1 81 ? 8.153 -7.762 -5.989 1.00 71.44 81 CYS A CA 1
ATOM 649 C C . CYS A 1 81 ? 6.723 -8.328 -6.104 1.00 71.44 81 CYS A C 1
ATOM 651 O O . CYS A 1 81 ? 5.743 -7.587 -6.028 1.00 71.44 81 CYS A O 1
ATOM 653 N N . ARG A 1 82 ? 6.589 -9.659 -6.200 1.00 71.75 82 ARG A N 1
ATOM 654 C CA . ARG A 1 82 ? 5.279 -10.337 -6.205 1.00 71.75 82 ARG A CA 1
ATOM 655 C C . ARG A 1 82 ? 4.553 -10.191 -4.865 1.00 71.75 82 ARG A C 1
ATOM 657 O O . ARG A 1 82 ? 3.359 -9.907 -4.841 1.00 71.75 82 ARG A O 1
ATOM 664 N N . PHE A 1 83 ? 5.272 -10.351 -3.754 1.00 74.38 83 PHE A N 1
ATOM 665 C CA . PHE A 1 83 ? 4.710 -10.195 -2.410 1.00 74.38 83 PHE A CA 1
ATOM 666 C C . PHE A 1 83 ? 4.270 -8.754 -2.129 1.00 74.38 83 PHE A C 1
ATOM 668 O O . PHE A 1 83 ? 3.209 -8.522 -1.553 1.00 74.38 83 PHE A O 1
ATOM 675 N N . GLN A 1 84 ? 5.053 -7.788 -2.600 1.00 72.31 84 GLN A N 1
ATOM 676 C CA . GLN A 1 84 ? 4.725 -6.373 -2.538 1.00 72.31 84 GLN A CA 1
ATOM 677 C C . GLN A 1 84 ? 3.424 -6.063 -3.291 1.00 72.31 84 GLN A C 1
ATOM 679 O O . GLN A 1 84 ? 2.509 -5.469 -2.723 1.00 72.31 84 GL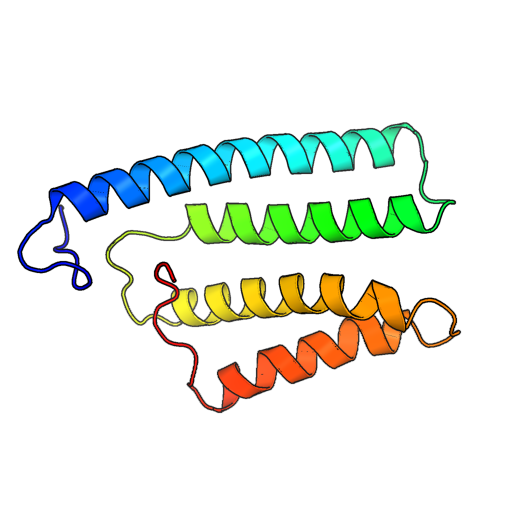N A O 1
ATOM 684 N N . ALA A 1 85 ? 3.312 -6.506 -4.548 1.00 73.25 85 ALA A N 1
ATOM 685 C CA . ALA A 1 85 ? 2.110 -6.315 -5.360 1.00 73.25 85 ALA A CA 1
ATOM 686 C C . ALA A 1 85 ? 0.872 -6.948 -4.702 1.00 73.25 85 ALA A C 1
ATOM 688 O O . ALA A 1 85 ? -0.198 -6.338 -4.648 1.00 73.25 85 ALA A O 1
ATOM 689 N N . TRP A 1 86 ? 1.045 -8.141 -4.130 1.00 79.44 86 TRP A N 1
ATOM 690 C CA . TRP A 1 86 ? 0.004 -8.838 -3.386 1.00 79.44 86 TRP A CA 1
ATOM 691 C C . TRP A 1 86 ? -0.471 -8.058 -2.155 1.00 79.44 86 TRP A C 1
ATOM 693 O O . TRP A 1 86 ? -1.680 -7.907 -1.968 1.00 79.44 86 TRP A O 1
ATOM 703 N N . ILE A 1 87 ? 0.453 -7.511 -1.355 1.00 74.88 87 ILE A N 1
ATOM 704 C CA . ILE A 1 87 ? 0.134 -6.660 -0.197 1.00 74.88 87 ILE A CA 1
ATOM 705 C C . ILE A 1 87 ? -0.703 -5.454 -0.631 1.00 74.88 87 ILE A C 1
ATOM 707 O O . ILE A 1 87 ? -1.760 -5.207 -0.054 1.00 74.88 87 ILE A O 1
ATOM 711 N N . ILE A 1 88 ? -0.283 -4.748 -1.682 1.00 75.00 88 ILE A N 1
ATOM 712 C CA . ILE A 1 88 ? -0.980 -3.555 -2.182 1.00 75.00 88 ILE A CA 1
ATOM 713 C C . ILE A 1 88 ? -2.406 -3.919 -2.618 1.00 75.00 88 ILE A C 1
ATOM 715 O O . ILE A 1 88 ? -3.371 -3.333 -2.130 1.00 75.00 88 ILE A O 1
ATOM 719 N N . THR A 1 89 ? -2.561 -4.948 -3.460 1.00 75.31 89 THR A N 1
ATOM 720 C CA . THR A 1 89 ? -3.881 -5.392 -3.946 1.00 75.31 89 THR A CA 1
ATOM 721 C C . THR A 1 89 ? -4.786 -5.878 -2.815 1.00 75.31 89 THR A C 1
ATOM 723 O O . THR A 1 89 ? -5.998 -5.648 -2.848 1.00 75.31 89 THR A O 1
ATOM 726 N N . TYR A 1 90 ? -4.224 -6.565 -1.818 1.00 75.12 90 TYR A N 1
ATOM 727 C CA . TYR A 1 90 ? -4.973 -7.048 -0.663 1.00 75.12 90 TYR A CA 1
ATOM 728 C C . TYR A 1 90 ? -5.541 -5.887 0.156 1.00 75.12 90 TYR A C 1
ATOM 730 O O . TYR A 1 90 ? -6.720 -5.911 0.510 1.00 75.12 90 TYR A O 1
ATOM 738 N N . PHE A 1 91 ? -4.734 -4.859 0.426 1.00 69.81 91 PHE A N 1
ATOM 739 C CA . PHE A 1 91 ? -5.155 -3.728 1.246 1.00 69.81 91 PHE A CA 1
ATOM 740 C C . PHE A 1 91 ? -6.072 -2.734 0.504 1.00 69.81 91 PHE A C 1
ATOM 742 O O . PHE A 1 91 ? -7.018 -2.241 1.114 1.00 69.81 91 PHE A O 1
ATOM 749 N N . GLU A 1 92 ? -5.916 -2.512 -0.805 1.00 67.12 92 GLU A N 1
ATOM 750 C CA . GLU A 1 92 ? -6.819 -1.634 -1.579 1.00 67.12 92 GLU A CA 1
ATOM 751 C C . GLU A 1 92 ? -8.229 -2.222 -1.743 1.00 67.12 92 GLU A C 1
ATOM 753 O O . GLU A 1 92 ? -9.240 -1.537 -1.557 1.00 67.12 92 GLU A O 1
ATOM 758 N N . ASN A 1 93 ? -8.327 -3.531 -2.004 1.00 62.00 93 ASN A N 1
ATOM 759 C CA . ASN A 1 93 ? -9.616 -4.213 -2.169 1.00 62.00 93 ASN A CA 1
ATOM 760 C C . ASN A 1 93 ? -10.453 -4.273 -0.881 1.00 62.00 93 ASN A C 1
ATOM 762 O O . ASN A 1 93 ? -11.658 -4.539 -0.934 1.00 62.00 93 ASN A O 1
ATOM 766 N N . ARG A 1 94 ? -9.837 -4.025 0.279 1.00 59.94 94 ARG A N 1
ATOM 767 C CA . ARG A 1 94 ? -10.519 -3.931 1.579 1.00 59.94 94 ARG A CA 1
ATOM 768 C C . ARG A 1 94 ? -11.393 -2.694 1.675 1.00 59.94 94 ARG A C 1
ATOM 770 O O . ARG A 1 94 ? -12.496 -2.759 2.210 1.00 59.94 94 ARG A O 1
ATOM 777 N N . VAL A 1 95 ? -10.889 -1.579 1.158 1.00 55.06 95 VAL A N 1
ATOM 778 C CA . VAL A 1 95 ? -11.501 -0.257 1.301 1.00 55.06 95 VAL A CA 1
ATOM 779 C C . VAL A 1 95 ? -12.760 -0.160 0.448 1.00 55.06 95 VAL A C 1
ATOM 781 O O . VAL A 1 95 ? -13.811 0.244 0.942 1.00 55.06 95 VAL A O 1
ATOM 784 N N . LEU A 1 96 ? -12.677 -0.604 -0.810 1.00 53.31 96 LEU A N 1
ATOM 785 C CA . LEU A 1 96 ? -13.763 -0.467 -1.783 1.00 53.31 96 LEU A CA 1
ATOM 786 C C . LEU A 1 96 ? -15.023 -1.256 -1.384 1.00 53.31 96 LEU A C 1
ATOM 788 O O . LEU A 1 96 ? -16.142 -0.840 -1.672 1.00 53.31 96 LEU A O 1
ATOM 792 N N . LYS A 1 97 ? -14.861 -2.386 -0.682 1.00 55.28 97 LYS A N 1
ATOM 793 C CA . LYS A 1 97 ? -15.970 -3.299 -0.345 1.00 55.28 97 LYS A CA 1
ATOM 794 C C . LYS A 1 97 ? -16.624 -3.021 1.012 1.00 55.28 97 LYS A C 1
ATOM 796 O O . LYS A 1 97 ? -17.748 -3.466 1.236 1.00 55.28 97 LYS A O 1
ATOM 801 N N . CYS A 1 98 ? -15.992 -2.237 1.888 1.00 55.47 98 CYS A N 1
ATOM 802 C CA . CYS A 1 98 ? -16.625 -1.789 3.135 1.00 55.47 98 CYS A CA 1
ATOM 803 C C . CYS A 1 98 ? -17.813 -0.846 2.884 1.00 55.47 98 CYS A C 1
ATOM 805 O O . CYS A 1 98 ? -18.783 -0.885 3.634 1.00 55.47 98 CYS A O 1
ATOM 807 N N . HIS A 1 99 ? -17.795 -0.055 1.805 1.00 51.00 99 HIS A N 1
ATOM 808 C CA . HIS A 1 99 ? -18.898 0.864 1.500 1.00 51.00 99 HIS A CA 1
ATOM 809 C C . HIS A 1 99 ? -20.236 0.138 1.244 1.00 51.00 99 HIS A C 1
ATOM 811 O O . HIS A 1 99 ? -21.292 0.695 1.515 1.00 51.00 99 HIS A O 1
ATOM 817 N N . PHE A 1 100 ? -20.199 -1.116 0.772 1.00 49.66 100 PHE A N 1
ATOM 818 C CA . PHE A 1 100 ? -21.398 -1.886 0.414 1.00 49.66 100 PHE A CA 1
ATOM 819 C C . PHE A 1 100 ? -21.842 -2.923 1.461 1.00 49.66 100 PHE A C 1
ATOM 821 O O . PHE A 1 100 ? -23.015 -3.277 1.493 1.00 49.66 100 PHE A O 1
ATOM 828 N N . VAL A 1 101 ? -20.935 -3.445 2.299 1.00 51.72 101 VAL A N 1
ATOM 829 C CA . VAL A 1 101 ? -21.182 -4.695 3.062 1.00 51.72 101 VAL A CA 1
ATOM 830 C C . VAL A 1 101 ? -21.268 -4.487 4.583 1.00 51.72 101 VAL A C 1
ATOM 832 O O . VAL A 1 101 ? -21.565 -5.410 5.339 1.00 51.72 101 VAL A O 1
ATOM 835 N N . CYS A 1 102 ? -21.047 -3.271 5.079 1.00 54.31 102 CYS A N 1
ATOM 836 C CA . CYS A 1 102 ? -20.867 -3.018 6.512 1.00 54.31 102 CYS A CA 1
ATOM 837 C C . CYS A 1 102 ? -22.127 -3.047 7.396 1.00 54.31 102 CYS A C 1
ATOM 839 O O . CYS A 1 102 ? -22.074 -2.614 8.546 1.00 54.31 102 CYS A O 1
ATOM 841 N N . VAL A 1 103 ? -23.232 -3.604 6.903 1.00 54.56 103 VAL A N 1
ATOM 842 C CA . VAL A 1 103 ? -24.490 -3.739 7.655 1.00 54.56 103 VAL A CA 1
ATOM 843 C C . VAL A 1 103 ? -24.624 -5.119 8.332 1.00 54.56 103 VAL A C 1
ATOM 845 O O . VAL A 1 103 ? -25.463 -5.282 9.213 1.00 54.56 103 VAL A O 1
ATOM 848 N N . ASP A 1 104 ? -23.775 -6.106 8.007 1.00 54.78 104 ASP A N 1
ATOM 849 C CA . ASP A 1 104 ? -24.017 -7.509 8.385 1.00 54.78 104 ASP A CA 1
ATOM 850 C C . ASP A 1 104 ? -23.060 -8.096 9.452 1.00 54.78 104 ASP A C 1
ATOM 852 O O . ASP A 1 104 ? -21.890 -7.719 9.567 1.00 54.78 104 ASP A O 1
ATOM 856 N N . ARG A 1 105 ? -23.534 -9.091 10.219 1.00 64.19 105 ARG A N 1
ATOM 857 C CA . ARG A 1 105 ? -22.798 -9.784 11.304 1.00 64.19 105 ARG A CA 1
ATOM 858 C C . ARG A 1 105 ? -21.527 -10.486 10.804 1.00 64.19 105 ARG A C 1
ATOM 860 O O . ARG A 1 105 ? -20.605 -10.722 11.584 1.00 64.19 105 ARG A O 1
ATOM 867 N N . TYR A 1 106 ? -21.453 -10.760 9.503 1.00 64.56 106 TYR A N 1
ATOM 868 C CA . TYR A 1 106 ? -20.322 -11.400 8.828 1.00 64.56 106 TYR A CA 1
ATOM 869 C C . TYR A 1 106 ? -19.301 -10.418 8.234 1.00 64.56 106 TYR A C 1
ATOM 871 O O . TYR A 1 106 ? -18.402 -10.844 7.505 1.00 64.56 106 TYR A O 1
ATOM 879 N N . TYR A 1 107 ? -19.387 -9.117 8.545 1.00 67.44 107 TYR A N 1
ATOM 880 C CA . TYR A 1 107 ? -18.531 -8.108 7.913 1.00 67.44 107 TYR A CA 1
ATOM 881 C C . TYR A 1 107 ? -17.035 -8.403 8.060 1.00 67.44 107 TYR A C 1
ATOM 883 O O . TYR A 1 107 ? -16.285 -8.196 7.112 1.00 67.44 107 TYR A O 1
ATOM 891 N N . HIS A 1 108 ? -16.575 -8.913 9.208 1.00 66.94 108 HIS A N 1
ATOM 892 C CA . HIS A 1 108 ? -15.168 -9.273 9.399 1.00 66.94 108 HIS A CA 1
ATOM 893 C C . HIS A 1 108 ? -14.743 -10.418 8.478 1.00 66.94 108 HIS A C 1
ATOM 895 O O . HIS A 1 108 ? -13.676 -10.366 7.880 1.00 66.94 108 HIS A O 1
ATOM 901 N N . PHE A 1 109 ? -15.587 -11.429 8.297 1.00 68.12 109 PHE A N 1
ATOM 902 C CA . PHE A 1 109 ? -15.247 -12.556 7.438 1.00 68.12 109 PHE A CA 1
ATOM 903 C C . PHE A 1 109 ? -15.221 -12.146 5.962 1.00 68.12 109 PHE A C 1
ATOM 905 O O . PHE A 1 109 ? -14.291 -12.488 5.238 1.00 68.12 109 PHE A O 1
ATOM 912 N N . ILE A 1 110 ? -16.192 -11.341 5.523 1.00 68.88 110 ILE A N 1
ATOM 913 C CA . ILE A 1 110 ? -16.290 -10.903 4.125 1.00 68.88 110 ILE A CA 1
ATOM 914 C C . ILE A 1 110 ? -15.221 -9.850 3.804 1.00 68.88 110 ILE A C 1
ATOM 916 O O . ILE A 1 110 ? -14.543 -9.956 2.783 1.00 68.88 110 ILE A O 1
ATOM 920 N N . SER A 1 111 ? -15.012 -8.870 4.691 1.00 66.38 111 SER A N 1
ATOM 921 C CA . SER A 1 111 ? -13.995 -7.827 4.499 1.00 66.38 111 SER A CA 1
ATOM 922 C C . SER A 1 111 ? -12.575 -8.373 4.536 1.00 66.38 111 SER A C 1
ATOM 924 O O . SER A 1 111 ? -11.728 -7.821 3.855 1.00 66.38 111 SER A O 1
ATOM 926 N N . TRP A 1 112 ? -12.280 -9.451 5.267 1.00 70.50 112 TRP A N 1
ATOM 927 C CA . TRP A 1 112 ? -10.934 -10.034 5.273 1.00 70.50 112 TRP A CA 1
ATOM 928 C C . TRP A 1 112 ? -10.783 -11.136 4.221 1.00 70.50 112 TRP A C 1
ATOM 930 O O . TRP A 1 112 ? -9.792 -11.155 3.494 1.00 70.50 112 TRP A O 1
ATOM 940 N N . GLY A 1 113 ? -11.783 -12.008 4.092 1.00 73.94 113 GLY A N 1
ATOM 941 C CA . GLY A 1 113 ? -11.746 -13.172 3.213 1.00 73.94 113 GLY A CA 1
ATOM 942 C C . GLY A 1 113 ? -11.860 -12.828 1.731 1.00 73.94 113 GLY A C 1
ATOM 943 O O . GLY A 1 113 ? -11.081 -13.338 0.932 1.00 73.94 113 GLY A O 1
ATOM 944 N N . VAL A 1 114 ? -12.774 -11.934 1.335 1.00 74.31 114 VAL A N 1
ATOM 945 C CA . VAL A 1 114 ? -12.957 -11.616 -0.094 1.00 74.31 114 VAL A CA 1
ATOM 946 C C . VAL A 1 114 ? -11.722 -10.929 -0.686 1.00 74.31 114 VAL A C 1
ATOM 948 O O . VAL A 1 114 ? -11.275 -11.363 -1.747 1.00 74.31 114 VAL A O 1
ATOM 951 N N . PRO A 1 115 ? -11.119 -9.908 -0.047 1.00 74.00 115 PRO A N 1
ATOM 952 C CA . PRO A 1 115 ? -9.876 -9.323 -0.541 1.00 74.00 115 PRO A CA 1
ATOM 953 C C . PRO A 1 115 ? -8.716 -10.314 -0.543 1.00 74.00 115 PRO A C 1
ATOM 955 O O . PRO A 1 115 ? -7.907 -10.252 -1.459 1.00 74.00 115 PRO A O 1
ATOM 958 N N . PHE A 1 116 ? -8.661 -11.248 0.418 1.00 78.44 116 PHE A N 1
ATOM 959 C CA . PHE A 1 116 ? -7.645 -12.305 0.447 1.00 78.44 116 PHE A CA 1
ATOM 960 C C . PHE A 1 116 ? -7.760 -13.234 -0.762 1.00 78.44 116 PHE A C 1
ATOM 962 O O . PHE A 1 116 ? -6.777 -13.486 -1.447 1.00 78.44 116 PHE A O 1
ATOM 969 N N . VAL A 1 117 ? -8.965 -13.719 -1.070 1.00 79.25 117 VAL A N 1
ATOM 970 C CA . VAL A 1 117 ? -9.174 -14.586 -2.238 1.00 79.25 117 VAL A CA 1
ATOM 971 C C . VAL A 1 117 ? -8.860 -13.824 -3.526 1.00 79.25 117 VAL A C 1
ATOM 973 O O . VAL A 1 117 ? -8.140 -14.335 -4.378 1.00 79.25 117 VAL A O 1
ATOM 976 N N . VAL A 1 118 ? -9.337 -12.581 -3.648 1.00 78.25 118 VAL A N 1
ATOM 977 C CA . VAL A 1 118 ? -9.110 -11.745 -4.836 1.00 78.25 118 VAL A CA 1
ATOM 978 C C . VAL A 1 118 ? -7.633 -11.406 -5.036 1.00 78.25 118 VAL A C 1
ATOM 980 O O . VAL A 1 118 ? -7.203 -11.369 -6.182 1.00 78.25 118 VAL A O 1
ATOM 983 N N . SER A 1 119 ? -6.847 -11.199 -3.975 1.00 79.12 119 SER A N 1
ATOM 984 C CA . SER A 1 119 ? -5.399 -10.989 -4.098 1.00 79.12 119 SER A CA 1
ATOM 985 C C . SER A 1 119 ? -4.634 -12.296 -4.339 1.00 79.12 119 SER A C 1
ATOM 987 O O . SER A 1 119 ? -3.631 -12.303 -5.047 1.00 79.12 119 SER A O 1
ATOM 989 N N . CYS A 1 120 ? -5.107 -13.433 -3.824 1.00 79.12 120 CYS A N 1
ATOM 990 C CA . CYS A 1 120 ? -4.494 -14.738 -4.080 1.00 79.12 120 CYS A CA 1
ATOM 991 C C . CYS A 1 120 ? -4.698 -15.237 -5.520 1.00 79.12 120 CYS A C 1
ATOM 993 O O . CYS A 1 120 ? -3.826 -15.928 -6.034 1.00 79.12 120 CYS A O 1
ATOM 995 N N . LEU A 1 121 ? -5.793 -14.876 -6.200 1.00 78.56 121 LEU A N 1
ATOM 996 C CA . LEU A 1 121 ? -6.036 -15.253 -7.603 1.00 78.56 121 LEU A CA 1
ATOM 997 C C . LEU A 1 121 ? -4.882 -14.855 -8.556 1.00 78.56 121 LEU A C 1
ATOM 999 O O . LEU A 1 121 ? -4.321 -15.743 -9.199 1.00 78.56 121 LEU A O 1
ATOM 1003 N N . PRO A 1 122 ? -4.464 -13.575 -8.637 1.00 74.62 122 PRO A N 1
ATOM 1004 C CA . PRO A 1 122 ? -3.315 -13.162 -9.444 1.00 74.62 122 PRO A CA 1
ATOM 1005 C C . PRO A 1 122 ? -1.970 -13.661 -8.896 1.00 74.62 122 PRO A C 1
ATOM 1007 O O . PRO A 1 122 ? -1.016 -13.764 -9.667 1.00 74.62 122 PRO A O 1
ATOM 1010 N N . LEU A 1 123 ? -1.885 -14.012 -7.604 1.00 75.44 123 LEU A N 1
ATOM 1011 C CA . LEU A 1 123 ? -0.688 -14.624 -7.012 1.00 75.44 123 LEU A CA 1
ATOM 1012 C C . LEU A 1 123 ? -0.488 -16.061 -7.495 1.00 75.44 123 LEU A C 1
ATOM 1014 O O . LEU A 1 123 ? 0.618 -16.428 -7.867 1.00 75.44 123 LEU A O 1
ATOM 1018 N N . ILE A 1 124 ? -1.555 -16.861 -7.507 1.00 78.12 124 ILE A N 1
ATOM 1019 C CA . ILE A 1 124 ? -1.527 -18.263 -7.942 1.00 78.12 124 ILE A CA 1
ATOM 1020 C C . ILE A 1 124 ? -1.381 -18.353 -9.464 1.00 78.12 124 ILE A C 1
ATOM 1022 O O . ILE A 1 124 ? -0.702 -19.242 -9.967 1.00 78.12 124 ILE A O 1
ATOM 1026 N N . ALA A 1 125 ? -1.991 -17.421 -10.199 1.00 75.62 125 ALA A N 1
ATOM 1027 C CA . ALA A 1 125 ? -1.883 -17.347 -11.653 1.00 75.62 125 ALA A CA 1
ATOM 1028 C C . ALA A 1 125 ? -0.544 -16.766 -12.147 1.00 75.62 125 ALA A C 1
ATOM 1030 O O . ALA A 1 125 ? -0.377 -16.599 -13.353 1.00 75.62 125 ALA A O 1
ATOM 1031 N N . ASP A 1 126 ? 0.381 -16.407 -11.242 1.00 69.31 126 ASP A N 1
ATOM 1032 C CA . ASP A 1 126 ? 1.646 -15.731 -11.564 1.00 69.31 126 ASP A CA 1
ATOM 1033 C C . ASP A 1 126 ? 1.461 -14.470 -12.440 1.00 69.31 126 ASP A C 1
ATOM 1035 O O . ASP A 1 126 ? 2.358 -14.038 -13.165 1.00 69.31 126 ASP A O 1
ATOM 1039 N N . ALA A 1 127 ? 0.283 -13.848 -12.334 1.00 72.31 127 ALA A N 1
ATOM 1040 C CA . ALA A 1 127 ? -0.142 -12.710 -13.142 1.00 72.31 127 ALA A CA 1
ATOM 1041 C C . ALA A 1 127 ? 0.320 -11.365 -12.561 1.00 72.31 127 ALA A C 1
ATOM 1043 O O . ALA A 1 127 ? 0.146 -10.325 -13.197 1.00 72.31 127 ALA A O 1
ATOM 1044 N N . TYR A 1 128 ? 0.919 -11.363 -11.364 1.00 69.50 128 TYR A N 1
ATOM 1045 C CA . TYR A 1 128 ? 1.567 -10.173 -10.824 1.00 69.50 128 TYR A CA 1
ATOM 1046 C C . TYR A 1 128 ? 2.797 -9.812 -11.661 1.00 69.50 128 TYR A C 1
ATOM 1048 O O . TYR A 1 128 ? 3.872 -10.407 -11.540 1.00 69.50 128 TYR A O 1
ATOM 1056 N N . GLY A 1 129 ? 2.615 -8.812 -12.524 1.00 63.06 129 GLY A N 1
ATOM 1057 C CA . GLY A 1 129 ? 3.704 -8.128 -13.207 1.00 63.06 129 GLY A CA 1
ATOM 1058 C C . GLY A 1 129 ? 4.582 -7.340 -12.229 1.00 63.06 129 GLY A C 1
ATOM 1059 O O . GLY A 1 129 ? 4.227 -7.191 -11.056 1.00 63.06 129 GLY A O 1
ATOM 1060 N N . PRO A 1 130 ? 5.738 -6.826 -12.685 1.00 58.62 130 PRO A N 1
ATOM 1061 C CA . PRO A 1 130 ? 6.506 -5.882 -11.886 1.00 58.62 130 PRO A CA 1
ATOM 1062 C C . PRO A 1 130 ? 5.581 -4.728 -11.493 1.00 58.62 130 PRO A C 1
ATOM 1064 O O . PRO A 1 130 ? 4.979 -4.109 -12.369 1.00 58.62 130 PRO A O 1
ATOM 1067 N N . ALA A 1 131 ? 5.429 -4.489 -10.189 1.00 54.47 131 ALA A N 1
ATOM 1068 C CA . ALA A 1 131 ? 4.608 -3.415 -9.632 1.00 54.47 131 ALA A CA 1
ATOM 1069 C C . ALA A 1 131 ? 5.262 -2.044 -9.890 1.00 54.47 131 ALA A C 1
ATOM 1071 O O . ALA A 1 131 ? 5.715 -1.365 -8.971 1.00 54.47 131 ALA A O 1
ATOM 1072 N N . GLY A 1 132 ? 5.396 -1.696 -11.166 1.00 45.78 132 GLY A N 1
ATOM 1073 C CA . GLY A 1 132 ? 5.808 -0.393 -11.657 1.00 45.78 132 GLY A CA 1
ATOM 1074 C C . GLY A 1 132 ? 4.579 0.485 -11.886 1.00 45.78 132 GLY A C 1
ATOM 1075 O O . GLY A 1 132 ? 3.461 -0.029 -11.893 1.00 45.78 132 GLY A O 1
ATOM 1076 N N . PRO A 1 133 ? 4.772 1.805 -12.040 1.00 35.44 133 PRO A N 1
ATOM 1077 C CA . PRO A 1 133 ? 3.676 2.756 -12.137 1.00 35.44 133 PRO A CA 1
ATOM 1078 C C . PRO A 1 133 ? 2.783 2.383 -13.321 1.00 35.44 133 PRO A C 1
ATOM 1080 O O . PRO A 1 133 ? 3.224 2.417 -14.470 1.00 35.44 133 PRO A O 1
ATOM 1083 N N . TRP A 1 134 ? 1.543 2.015 -13.024 1.00 39.09 134 TRP A N 1
ATOM 1084 C CA . TRP A 1 134 ? 0.450 2.565 -13.808 1.00 39.09 134 TRP A CA 1
ATOM 1085 C C . TRP A 1 134 ? 0.392 4.079 -13.577 1.00 39.09 134 TRP A C 1
ATOM 1087 O O . TRP A 1 134 ? 0.770 4.526 -12.463 1.00 39.09 134 TRP A O 1
#

Foldseek 3Di:
DDDQAPVCNPDRPVVVVVLVVLLVVLVVLLVVLVVLLVVCVVVVVPPDPVSVLSNLVSVLSNLLSVLSVPDDPPQDPDPSQLVSLLSNQLSVQLNVCCVPPVPDPCNVVCSNVVSNVVSVVCVVVVVRDRPDDD

Organism: Acropora cervicornis (NCBI:txid6130)

Sequence (134 aa):
MSKKCSLFPDKQEYCTAIYAVKQTVSSLELIGSIFIIFIIWLFKKYKYFDQRLIMALGVSALGQSISLMLTDVPQERGHFCRFQAWIITYFENRVLKCHFVCVDRYYHFISWGVPFVVSCLPLIADAYGPAGPW

pLDDT: mean 71.15, std 12.35, range [29.97, 92.5]

Secondary structure (DSSP, 8-state):
--PPPSS-TT-HHHHHHHHHHHHHHHHHHHHHHHHHHHHHHHTT--SSHHHHHHHHHHHHHHHHHHHHHT-PSS----HHHHHHHHHHHHHHHHHHHHHHHTTSTTHHHHHHHHHHHHHHHHHHTT--------

Radius of gyration: 17.33 Å; chains: 1; bounding box: 50×30×46 Å